Protein AF-A0AA36AJI0-F1 (afdb_monomer_lite)

Radius of gyration: 28.85 Å; chains: 1; bounding box: 90×30×72 Å

Structure (mmCIF, N/CA/C/O backbone):
data_AF-A0AA36AJI0-F1
#
_entry.id   AF-A0AA36AJI0-F1
#
loop_
_atom_site.group_PDB
_atom_site.id
_atom_site.type_symbol
_atom_site.label_atom_id
_atom_site.label_alt_id
_atom_site.label_comp_id
_atom_site.label_asym_id
_atom_site.label_entity_id
_atom_site.label_seq_id
_atom_site.pdbx_PDB_ins_code
_atom_site.Cartn_x
_atom_site.Cartn_y
_atom_site.Cartn_z
_atom_site.occupancy
_atom_site.B_iso_or_equiv
_atom_site.auth_seq_id
_atom_site.auth_comp_id
_atom_site.auth_asym_id
_atom_site.auth_atom_id
_atom_site.pdbx_PDB_model_num
ATOM 1 N N . MET A 1 1 ? -72.762 -8.243 -12.772 1.00 58.78 1 MET A N 1
ATOM 2 C CA . MET A 1 1 ? -71.470 -8.805 -13.221 1.00 58.78 1 MET A CA 1
ATOM 3 C C . MET A 1 1 ? -70.543 -8.702 -12.026 1.00 58.78 1 MET A C 1
ATOM 5 O O . MET A 1 1 ? -69.993 -7.636 -11.805 1.00 58.78 1 MET A O 1
ATOM 9 N N . ASP A 1 2 ? -70.479 -9.750 -11.206 1.00 66.69 2 ASP A N 1
ATOM 10 C CA . ASP A 1 2 ? -69.716 -9.728 -9.953 1.00 66.69 2 ASP A CA 1
ATOM 11 C C . ASP A 1 2 ? -68.252 -10.077 -10.201 1.00 66.69 2 ASP A C 1
ATOM 13 O O . ASP A 1 2 ? -67.936 -11.067 -10.862 1.00 66.69 2 ASP A O 1
ATOM 17 N N . HIS A 1 3 ? -67.354 -9.276 -9.638 1.00 72.62 3 HIS A N 1
ATOM 18 C CA . HIS A 1 3 ? -65.917 -9.522 -9.664 1.00 72.62 3 HIS A CA 1
ATOM 19 C C . HIS A 1 3 ? -65.526 -10.201 -8.352 1.00 72.62 3 HIS A C 1
ATOM 21 O O . HIS A 1 3 ? -65.840 -9.698 -7.274 1.00 72.62 3 HIS A O 1
ATOM 27 N N . ARG A 1 4 ? -64.833 -11.340 -8.422 1.00 67.94 4 ARG A N 1
ATOM 28 C CA . ARG A 1 4 ? -64.275 -12.004 -7.237 1.00 67.94 4 ARG A CA 1
ATOM 29 C C . ARG A 1 4 ? -62.764 -11.844 -7.238 1.00 67.94 4 ARG A C 1
ATOM 31 O O . ARG A 1 4 ? -62.106 -12.201 -8.21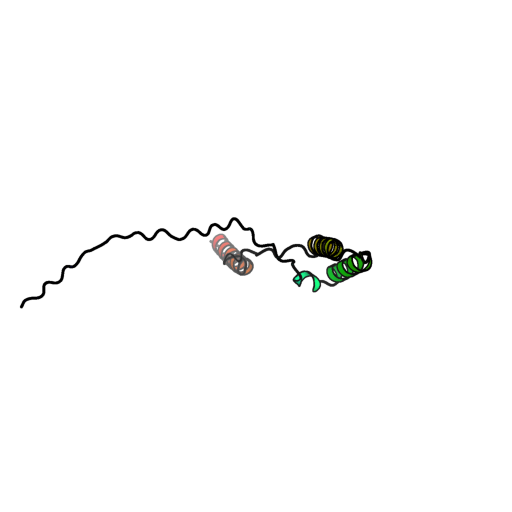0 1.00 67.94 4 ARG A O 1
ATOM 38 N N . LEU A 1 5 ? -62.227 -11.318 -6.142 1.00 70.00 5 LEU A N 1
ATOM 39 C CA . LEU A 1 5 ? -60.789 -11.241 -5.915 1.00 70.00 5 LEU A CA 1
ATOM 40 C C . LEU A 1 5 ? -60.290 -12.567 -5.339 1.00 70.00 5 LEU A C 1
ATOM 42 O O . LEU A 1 5 ? -60.822 -13.067 -4.349 1.00 70.00 5 LEU A O 1
ATOM 46 N N . LEU A 1 6 ? -59.255 -13.120 -5.967 1.00 72.69 6 LEU A N 1
ATOM 47 C CA . LEU A 1 6 ? -58.527 -14.283 -5.476 1.00 72.69 6 LEU A CA 1
ATOM 48 C C . LEU A 1 6 ? -57.242 -13.800 -4.803 1.00 72.69 6 LEU A C 1
ATOM 50 O O . LEU A 1 6 ? -56.328 -13.317 -5.467 1.00 72.69 6 LEU A O 1
ATOM 54 N N . CYS A 1 7 ? -57.175 -13.940 -3.482 1.00 68.94 7 CYS A N 1
ATOM 55 C CA . CYS A 1 7 ? -55.968 -13.662 -2.713 1.00 68.94 7 CYS A CA 1
ATOM 56 C C . CYS A 1 7 ? -55.184 -14.962 -2.513 1.00 68.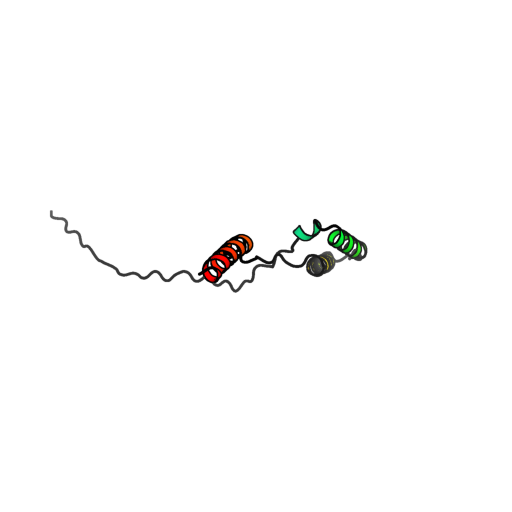94 7 CYS A C 1
ATOM 58 O O . CYS A 1 7 ? -55.668 -15.884 -1.859 1.00 68.94 7 CYS A O 1
ATOM 60 N N . ALA A 1 8 ? -53.963 -15.027 -3.043 1.00 74.81 8 ALA A N 1
ATOM 61 C CA . ALA A 1 8 ? -53.029 -16.117 -2.781 1.00 74.81 8 ALA A CA 1
ATOM 62 C C . ALA A 1 8 ? -51.904 -15.625 -1.864 1.00 74.81 8 ALA A C 1
ATOM 64 O O . ALA A 1 8 ? -51.277 -14.599 -2.130 1.00 74.81 8 ALA A O 1
ATOM 65 N N . LYS A 1 9 ? -51.633 -16.366 -0.785 1.00 78.38 9 LYS A N 1
ATOM 66 C CA . LYS A 1 9 ? -50.479 -16.125 0.084 1.00 78.38 9 LYS A CA 1
ATOM 67 C C . LYS A 1 9 ? -49.336 -17.020 -0.372 1.00 78.38 9 LYS A C 1
ATOM 69 O O . LYS A 1 9 ? -49.433 -18.240 -0.276 1.00 78.38 9 LYS A O 1
ATOM 74 N N . VAL A 1 10 ? -48.260 -16.412 -0.859 1.00 80.00 10 VAL A N 1
ATOM 75 C CA . VAL A 1 10 ? -47.069 -17.136 -1.309 1.00 80.00 10 VAL A CA 1
ATOM 76 C C . VAL A 1 10 ? -45.944 -16.896 -0.310 1.00 80.00 10 VAL A C 1
ATOM 78 O O . VAL A 1 10 ? -45.601 -15.753 -0.021 1.00 80.00 10 VAL A O 1
ATOM 81 N N . ASN A 1 11 ? -45.367 -17.974 0.221 1.00 74.75 11 ASN A N 1
ATOM 82 C CA . ASN A 1 11 ? -44.193 -17.903 1.087 1.00 74.75 11 ASN A CA 1
ATOM 83 C C . ASN A 1 11 ? -42.933 -18.073 0.234 1.00 74.75 11 ASN A C 1
ATOM 85 O O . ASN A 1 11 ? -42.433 -19.182 0.059 1.00 74.75 11 ASN A O 1
ATOM 89 N N . SER A 1 12 ? -42.425 -16.973 -0.320 1.00 74.38 12 SER A N 1
ATOM 90 C CA . SER A 1 12 ? -41.141 -16.967 -1.022 1.00 74.38 12 SER A CA 1
ATOM 91 C C . SER A 1 12 ? -40.018 -16.575 -0.066 1.00 74.38 12 SER A C 1
ATOM 93 O O . SER A 1 12 ? -39.978 -15.445 0.419 1.00 74.38 12 SER A O 1
ATOM 95 N N . VAL A 1 13 ? -39.075 -17.484 0.171 1.00 78.44 13 VAL A N 1
ATOM 96 C CA . VAL A 1 13 ? -37.819 -17.153 0.851 1.00 78.44 13 VAL A CA 1
ATOM 97 C C . VAL A 1 13 ? -36.821 -16.702 -0.210 1.00 78.44 13 VAL A C 1
ATOM 99 O O . VAL A 1 13 ? -36.278 -17.520 -0.955 1.00 78.44 13 VAL A O 1
ATOM 102 N N . ALA A 1 14 ? -36.589 -15.393 -0.301 1.00 73.75 14 ALA A N 1
ATOM 103 C CA . ALA A 1 14 ? -35.523 -14.855 -1.135 1.00 73.75 14 ALA A CA 1
ATOM 104 C C . ALA A 1 14 ? -34.177 -15.261 -0.524 1.00 73.75 14 ALA A C 1
ATOM 106 O O . ALA A 1 14 ? -33.804 -14.792 0.552 1.00 73.75 14 ALA A O 1
ATOM 107 N N . LYS A 1 15 ? -33.447 -16.160 -1.190 1.00 77.94 15 LYS A N 1
ATOM 108 C CA . LYS A 1 15 ? -32.090 -16.503 -0.757 1.00 77.94 15 LYS A CA 1
ATOM 109 C C . LYS A 1 15 ? -31.205 -15.257 -0.902 1.00 77.94 15 LYS A C 1
ATOM 111 O O . LYS A 1 15 ? -31.199 -14.664 -1.984 1.00 77.94 15 LYS A O 1
ATOM 116 N N . PRO A 1 16 ? -30.453 -14.856 0.139 1.00 74.38 16 PRO A N 1
ATOM 117 C CA . PRO A 1 16 ? -29.515 -13.751 0.029 1.00 74.38 16 PRO A CA 1
ATOM 118 C C . PRO A 1 16 ? -28.529 -14.014 -1.107 1.00 74.38 16 PRO A C 1
ATOM 120 O O . PRO A 1 16 ? -27.991 -15.117 -1.232 1.00 74.38 16 PRO A O 1
ATOM 123 N N . LYS A 1 17 ? -28.274 -12.998 -1.935 1.00 71.62 17 LYS A N 1
ATOM 124 C CA . LYS A 1 17 ? -27.235 -13.069 -2.962 1.00 71.62 17 LYS A CA 1
ATOM 125 C C . LYS A 1 17 ? -25.876 -13.141 -2.262 1.00 71.62 17 LYS A C 1
ATOM 127 O O . LYS A 1 17 ? -25.326 -12.116 -1.865 1.00 71.62 17 LYS A O 1
ATOM 132 N N . VAL A 1 18 ? -25.343 -14.350 -2.105 1.00 71.62 18 VAL A N 1
ATOM 133 C CA . VAL A 1 18 ? -23.967 -14.559 -1.647 1.00 71.62 18 VAL A CA 1
ATOM 134 C C . VAL A 1 18 ? -23.055 -13.996 -2.731 1.00 71.62 18 VAL A C 1
ATOM 136 O O . VAL A 1 18 ? -23.027 -14.499 -3.854 1.00 71.62 18 VAL A O 1
ATOM 139 N N . ARG A 1 19 ? -22.351 -12.899 -2.431 1.00 66.12 19 ARG A N 1
ATOM 140 C CA . ARG A 1 19 ? -21.327 -12.387 -3.342 1.00 66.12 19 ARG A CA 1
ATOM 141 C C . ARG A 1 19 ? -20.214 -13.429 -3.394 1.00 66.12 19 ARG A C 1
ATOM 143 O O . ARG A 1 19 ? -19.653 -13.767 -2.354 1.00 66.12 19 ARG A O 1
ATOM 150 N N . ALA A 1 20 ? -19.899 -13.932 -4.585 1.00 63.41 20 ALA A N 1
ATOM 151 C CA . ALA A 1 20 ? -18.715 -14.749 -4.824 1.00 63.41 20 ALA A CA 1
ATOM 152 C C . ALA A 1 20 ? -17.463 -13.861 -4.721 1.00 63.41 20 ALA A C 1
ATOM 154 O O . ALA A 1 20 ? -16.786 -13.594 -5.703 1.00 63.41 20 ALA A O 1
ATOM 155 N N . ASN A 1 21 ? -17.180 -13.334 -3.532 1.00 58.16 21 ASN A N 1
ATOM 156 C CA . ASN A 1 21 ? -15.989 -12.538 -3.274 1.00 58.16 21 ASN A CA 1
ATOM 157 C C . ASN A 1 21 ? -14.808 -13.497 -3.074 1.00 58.16 21 ASN A C 1
ATOM 159 O O . ASN A 1 21 ? -14.361 -13.709 -1.950 1.00 58.16 21 ASN A O 1
ATOM 163 N N . LYS A 1 22 ? -14.348 -14.135 -4.154 1.00 57.28 22 LYS A N 1
ATOM 164 C CA . LYS A 1 22 ? -13.015 -14.759 -4.194 1.00 57.28 22 LYS A CA 1
ATOM 165 C C . LYS A 1 22 ? -12.005 -13.930 -4.979 1.00 57.28 22 LYS A C 1
ATOM 167 O O . LYS A 1 22 ? -10.814 -14.193 -4.869 1.00 57.28 22 LYS A O 1
ATOM 172 N N . ASP A 1 23 ? -12.459 -12.886 -5.666 1.00 53.84 23 ASP A N 1
ATOM 173 C CA . ASP A 1 23 ? -11.570 -11.881 -6.227 1.00 53.84 23 ASP A CA 1
ATOM 174 C C . ASP A 1 23 ? -11.115 -10.985 -5.077 1.00 53.84 23 ASP A C 1
ATOM 176 O O . ASP A 1 23 ? -11.772 -10.010 -4.703 1.00 53.84 23 ASP A O 1
ATOM 180 N N . THR A 1 24 ? -10.013 -11.367 -4.433 1.00 59.44 24 THR A N 1
ATOM 181 C CA . THR A 1 24 ? -9.275 -10.462 -3.558 1.00 59.44 24 THR A CA 1
ATOM 182 C C . THR A 1 24 ? -8.920 -9.237 -4.383 1.00 59.44 24 THR A C 1
ATOM 184 O O . THR A 1 24 ? -8.032 -9.298 -5.232 1.00 59.44 24 THR A O 1
ATOM 187 N N . LEU A 1 25 ? -9.651 -8.139 -4.166 1.00 59.56 25 LEU A N 1
ATOM 188 C CA . LEU A 1 25 ? -9.326 -6.852 -4.767 1.00 59.56 25 LEU A CA 1
ATOM 189 C C . LEU A 1 25 ? -7.835 -6.569 -4.529 1.00 59.56 25 LEU A C 1
ATOM 191 O O . LEU A 1 25 ? -7.361 -6.824 -3.413 1.00 59.56 25 LEU A O 1
ATOM 195 N N . PRO A 1 26 ? -7.104 -6.052 -5.535 1.00 63.28 26 PRO A N 1
ATOM 196 C CA . PRO A 1 26 ? -5.703 -5.701 -5.369 1.00 63.28 26 PRO A CA 1
ATOM 197 C C . PRO A 1 26 ? -5.549 -4.830 -4.125 1.00 63.28 26 PRO A C 1
ATOM 199 O O . PRO A 1 26 ? -6.225 -3.804 -3.982 1.00 63.28 26 PRO A O 1
ATOM 202 N N . LYS A 1 27 ? -4.712 -5.274 -3.185 1.00 77.75 27 LYS A N 1
ATOM 203 C CA . LYS A 1 27 ? -4.453 -4.507 -1.970 1.00 77.75 27 LYS A CA 1
ATOM 204 C C . LYS A 1 27 ? -3.826 -3.179 -2.392 1.00 77.75 27 LYS A C 1
ATOM 206 O O . LYS A 1 27 ? -2.843 -3.152 -3.124 1.00 77.75 27 LYS A O 1
ATOM 211 N N . ARG A 1 28 ? -4.427 -2.067 -1.973 1.00 86.62 28 ARG A N 1
ATOM 212 C CA . ARG A 1 28 ? -3.955 -0.723 -2.325 1.00 86.62 28 ARG A CA 1
ATOM 213 C C . ARG A 1 28 ? -2.667 -0.417 -1.560 1.00 86.62 28 ARG A C 1
ATOM 215 O O . ARG A 1 28 ? -2.612 -0.696 -0.366 1.00 86.62 28 ARG A O 1
ATOM 222 N N . ILE A 1 29 ? -1.674 0.173 -2.222 1.00 91.44 29 ILE A N 1
ATOM 223 C CA . ILE A 1 29 ? -0.424 0.616 -1.583 1.00 91.44 29 ILE A CA 1
ATOM 224 C C . ILE A 1 29 ? -0.708 1.744 -0.584 1.00 91.44 29 ILE A C 1
ATOM 226 O O . ILE A 1 29 ? -1.503 2.649 -0.867 1.00 91.44 29 ILE A O 1
ATOM 230 N N . ASP A 1 30 ? -0.070 1.688 0.584 1.00 90.62 30 ASP A N 1
ATOM 231 C CA . ASP A 1 30 ? -0.255 2.666 1.655 1.00 90.62 30 ASP A CA 1
ATOM 232 C C . ASP A 1 30 ? 0.612 3.919 1.473 1.00 90.62 30 ASP A C 1
ATOM 234 O O . ASP A 1 30 ? 1.622 4.139 2.141 1.00 90.62 30 ASP A O 1
ATOM 238 N N . VAL A 1 31 ? 0.165 4.799 0.579 1.00 91.19 31 VAL A N 1
ATOM 239 C CA . VAL A 1 31 ? 0.816 6.096 0.329 1.00 91.19 31 VAL A CA 1
ATOM 240 C C . VAL A 1 31 ? 0.768 7.046 1.531 1.00 91.19 31 VAL A C 1
ATOM 242 O O . VAL A 1 31 ? 1.442 8.073 1.518 1.00 91.19 31 VAL A O 1
ATOM 245 N N . SER A 1 32 ? -0.001 6.737 2.584 1.00 88.94 32 SER A N 1
ATOM 246 C CA . SER A 1 32 ? -0.050 7.585 3.780 1.00 88.94 32 SER A CA 1
ATOM 247 C C . SER A 1 32 ? 1.274 7.577 4.551 1.00 88.94 32 SER A C 1
ATOM 249 O O . SER A 1 32 ? 1.609 8.580 5.185 1.00 88.94 32 SER A O 1
ATOM 251 N N . LYS A 1 33 ? 2.070 6.505 4.419 1.00 89.44 33 LYS A N 1
ATOM 252 C CA . LYS A 1 33 ? 3.397 6.385 5.038 1.00 89.44 33 LYS A CA 1
ATOM 253 C C . LYS A 1 33 ? 4.426 7.365 4.481 1.00 89.44 33 LYS A C 1
ATOM 255 O O . LYS A 1 33 ? 5.380 7.677 5.180 1.00 89.44 33 LYS A O 1
ATOM 260 N N . LEU A 1 34 ? 4.199 7.929 3.292 1.00 91.44 34 LEU A N 1
ATOM 261 C CA . LEU A 1 3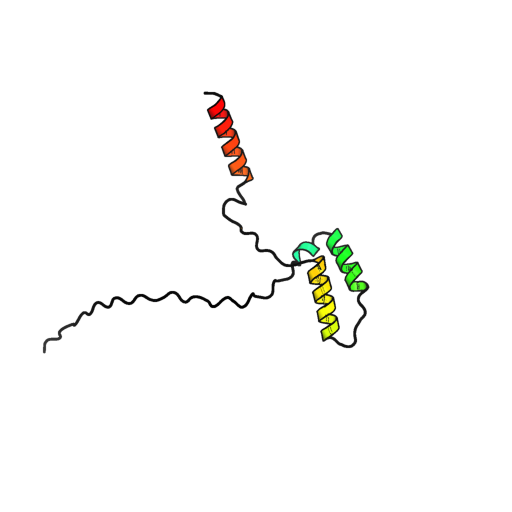4 ? 5.054 8.983 2.728 1.00 91.44 34 LEU A CA 1
ATOM 262 C C . LEU A 1 34 ? 5.023 10.286 3.540 1.00 91.44 34 LEU A C 1
ATOM 264 O O . LEU A 1 34 ? 5.868 11.149 3.340 1.00 91.44 34 LEU A O 1
ATOM 268 N N . LYS A 1 35 ? 4.068 10.439 4.467 1.00 91.62 35 LYS A N 1
ATOM 269 C CA . LYS A 1 35 ? 4.072 11.543 5.438 1.00 91.62 35 LYS A CA 1
ATOM 270 C C . LYS A 1 35 ? 5.192 11.412 6.472 1.00 91.62 35 LYS A C 1
ATOM 272 O O . LYS A 1 35 ? 5.509 12.394 7.134 1.00 91.62 35 LYS A O 1
ATOM 277 N N . ILE A 1 36 ? 5.745 10.212 6.645 1.00 92.50 36 ILE A N 1
ATOM 278 C CA . ILE A 1 36 ? 6.837 9.939 7.574 1.00 92.50 36 ILE A CA 1
ATOM 279 C C . ILE A 1 36 ? 8.153 10.262 6.847 1.00 92.50 36 ILE A C 1
ATOM 281 O O . ILE A 1 36 ? 8.478 9.577 5.875 1.00 92.50 36 ILE A O 1
ATOM 285 N N . PRO A 1 37 ? 8.939 11.257 7.302 1.00 92.44 37 PRO A N 1
ATOM 286 C CA . PRO A 1 37 ? 10.127 11.708 6.573 1.00 92.44 37 PRO A CA 1
ATOM 287 C C . PRO A 1 37 ? 11.189 10.619 6.375 1.00 92.44 37 PRO A C 1
ATOM 289 O O . PRO A 1 37 ? 11.854 10.588 5.346 1.00 92.44 37 PRO A O 1
ATOM 292 N N . SER A 1 38 ? 11.339 9.696 7.332 1.00 92.75 38 SER A N 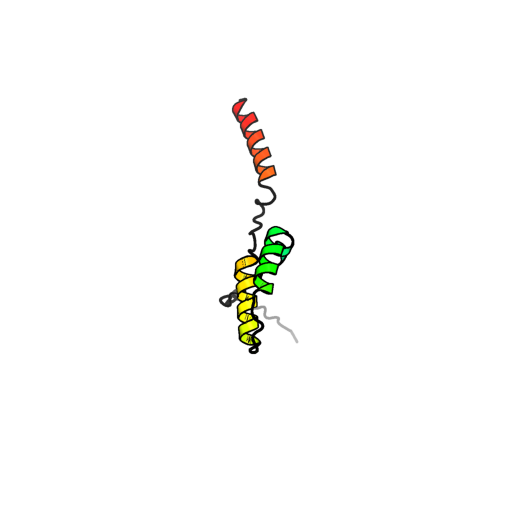1
ATOM 293 C CA . SER A 1 38 ? 12.277 8.573 7.204 1.00 92.75 38 SER A CA 1
ATOM 294 C C . SER A 1 38 ? 11.897 7.637 6.055 1.00 92.75 38 SER A C 1
ATOM 296 O O . SER A 1 38 ? 12.735 7.347 5.208 1.00 92.75 38 SER A O 1
ATOM 298 N N . VAL A 1 39 ? 10.622 7.241 5.986 1.00 91.25 39 VAL A N 1
ATOM 299 C CA . VAL A 1 39 ? 10.076 6.383 4.921 1.00 91.25 39 VAL A CA 1
ATOM 300 C C . VAL A 1 39 ? 10.149 7.085 3.567 1.00 91.25 39 VAL A C 1
ATOM 302 O O . VAL A 1 39 ? 10.456 6.464 2.555 1.00 91.25 39 VAL A O 1
ATOM 305 N N . GLN A 1 40 ? 9.898 8.395 3.537 1.00 94.06 40 GLN A N 1
ATOM 306 C CA . GLN A 1 40 ? 10.031 9.191 2.321 1.00 94.06 40 GLN A CA 1
ATOM 307 C C . GLN A 1 40 ? 11.475 9.196 1.800 1.00 94.06 40 GLN A C 1
ATOM 309 O O . GLN A 1 40 ? 11.687 9.009 0.605 1.00 94.06 40 GLN A O 1
ATOM 314 N N . ASN A 1 41 ? 12.462 9.388 2.677 1.00 93.62 41 ASN A N 1
ATOM 315 C CA . ASN A 1 41 ? 13.872 9.410 2.287 1.00 93.62 41 ASN A CA 1
ATOM 316 C C . ASN A 1 41 ? 14.346 8.044 1.774 1.00 93.62 41 ASN A C 1
ATOM 318 O O . ASN A 1 41 ? 15.037 7.980 0.759 1.00 93.62 41 ASN A O 1
ATOM 322 N N . GLU A 1 42 ? 13.938 6.962 2.438 1.00 93.94 42 GLU A N 1
ATOM 323 C CA . GLU A 1 42 ? 14.205 5.587 2.001 1.00 93.94 42 GLU A CA 1
ATOM 324 C C . GLU A 1 42 ? 13.598 5.318 0.617 1.00 93.94 42 GLU A C 1
ATOM 326 O O . GLU A 1 42 ? 14.289 4.865 -0.295 1.00 93.94 42 GLU A O 1
ATOM 331 N N . PHE A 1 43 ? 12.335 5.705 0.421 1.00 93.62 43 PHE A N 1
ATOM 332 C CA . PHE A 1 43 ? 11.641 5.570 -0.856 1.00 93.62 43 PHE A CA 1
ATOM 333 C C . PHE A 1 43 ? 12.328 6.332 -1.994 1.00 93.62 43 PHE A C 1
ATOM 335 O O . PHE A 1 43 ? 12.516 5.790 -3.081 1.00 93.62 43 PHE A O 1
ATOM 342 N N . VAL A 1 44 ? 12.721 7.585 -1.753 1.00 93.44 44 VAL A N 1
ATOM 343 C CA . VAL A 1 44 ? 13.420 8.409 -2.750 1.00 93.44 44 VAL A CA 1
ATOM 344 C C . VAL A 1 44 ? 14.784 7.813 -3.094 1.00 93.44 44 VAL A C 1
ATOM 346 O O . VAL A 1 44 ? 15.163 7.811 -4.263 1.00 93.44 44 VAL A O 1
ATOM 349 N N . SER A 1 45 ? 15.510 7.284 -2.105 1.00 93.62 45 SER A N 1
ATOM 350 C CA . SER A 1 45 ? 16.793 6.615 -2.331 1.00 93.62 45 SER A CA 1
ATOM 351 C C . SER A 1 45 ? 16.640 5.401 -3.250 1.00 93.62 45 SER A C 1
ATOM 353 O O . SER A 1 45 ? 17.363 5.290 -4.235 1.00 93.62 45 SER A O 1
ATOM 355 N N . GLU A 1 46 ? 15.678 4.520 -2.973 1.00 91.94 46 GLU A N 1
ATOM 356 C CA . GLU A 1 46 ? 15.448 3.308 -3.772 1.00 91.94 46 GLU A CA 1
ATOM 357 C C . GLU A 1 46 ? 14.942 3.615 -5.187 1.00 91.94 46 GLU A C 1
ATOM 359 O O . GLU A 1 46 ? 15.454 3.069 -6.162 1.00 91.94 46 GLU A O 1
ATOM 364 N N . ILE A 1 47 ? 14.003 4.557 -5.341 1.00 90.81 47 ILE A N 1
ATOM 365 C CA . ILE A 1 47 ? 13.505 4.945 -6.671 1.00 90.81 47 ILE A CA 1
ATOM 366 C C . ILE A 1 47 ? 14.596 5.591 -7.528 1.00 90.81 47 ILE A C 1
ATOM 368 O O . ILE A 1 47 ? 14.664 5.318 -8.724 1.00 90.81 47 ILE A O 1
ATOM 372 N N . ASN A 1 48 ? 15.456 6.430 -6.948 1.00 91.25 48 ASN A N 1
ATOM 373 C CA . ASN A 1 48 ? 16.522 7.085 -7.710 1.00 91.25 48 ASN A CA 1
ATOM 374 C C . ASN A 1 48 ? 17.623 6.114 -8.155 1.00 91.25 48 ASN A C 1
ATOM 376 O O . ASN A 1 48 ? 18.325 6.400 -9.124 1.00 91.25 48 ASN A O 1
ATOM 380 N N . ASN A 1 49 ? 17.772 4.980 -7.467 1.00 89.88 49 ASN A N 1
ATOM 381 C CA . ASN A 1 49 ? 18.710 3.925 -7.841 1.00 89.88 49 ASN A CA 1
ATOM 382 C C . ASN A 1 49 ? 18.130 2.953 -8.878 1.00 89.88 49 ASN A C 1
ATOM 384 O O . ASN A 1 49 ? 18.862 2.105 -9.392 1.00 89.88 49 ASN A O 1
ATOM 388 N N . LEU A 1 50 ? 16.836 3.061 -9.197 1.00 87.62 50 LEU A N 1
ATOM 389 C CA . LEU A 1 50 ? 16.189 2.178 -10.153 1.00 87.62 50 LEU A CA 1
ATOM 390 C C . LEU A 1 50 ? 16.654 2.515 -11.585 1.00 87.62 50 LEU A C 1
ATOM 392 O O . LEU A 1 50 ? 16.499 3.657 -12.030 1.00 87.62 50 LEU A O 1
ATOM 396 N N . PRO A 1 51 ? 17.208 1.548 -12.338 1.00 84.81 51 PRO A N 1
ATOM 397 C CA . PRO A 1 51 ? 17.595 1.780 -13.720 1.00 84.81 51 PRO A CA 1
ATOM 398 C C . PRO A 1 51 ? 16.360 2.092 -14.570 1.00 84.81 51 PRO A C 1
ATOM 400 O O . PRO A 1 51 ? 15.305 1.473 -14.437 1.00 84.81 51 PRO A O 1
ATOM 403 N N . CYS A 1 52 ? 16.498 3.061 -15.472 1.00 79.06 52 CYS A N 1
ATOM 404 C CA . CYS A 1 52 ? 15.459 3.352 -16.449 1.00 79.06 52 CYS A CA 1
ATOM 405 C C . CYS A 1 52 ? 15.452 2.231 -17.498 1.00 79.06 52 CYS A C 1
ATOM 407 O O . CYS A 1 52 ? 16.319 2.194 -18.372 1.00 79.06 52 CYS A O 1
ATOM 409 N N . GLU A 1 53 ? 14.519 1.286 -17.380 1.00 80.56 53 GLU A N 1
ATOM 410 C CA . GLU A 1 53 ? 14.375 0.211 -18.360 1.00 80.56 53 GLU A CA 1
ATOM 411 C C . GLU A 1 53 ? 13.626 0.681 -19.614 1.00 80.56 53 GLU A C 1
ATOM 413 O O . GLU A 1 53 ? 12.591 1.343 -19.532 1.00 80.56 53 GLU A O 1
ATOM 418 N N . GLU A 1 54 ? 14.103 0.268 -20.793 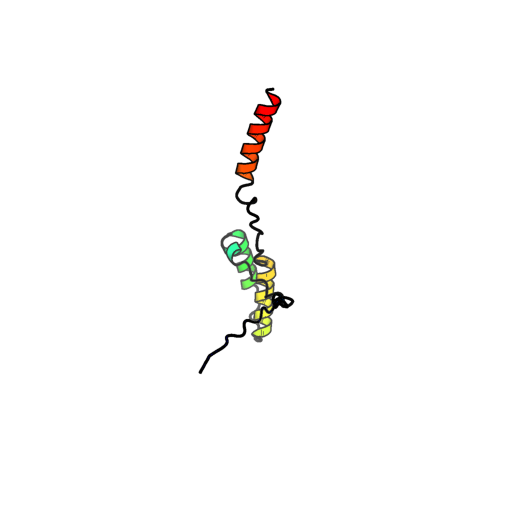1.00 80.62 54 GLU A N 1
ATOM 419 C CA . GLU A 1 54 ? 13.409 0.503 -22.072 1.00 80.62 54 GLU A CA 1
ATOM 420 C C . GLU A 1 54 ? 12.050 -0.216 -22.123 1.00 80.62 54 GLU A C 1
ATOM 422 O O . GLU A 1 54 ? 11.108 0.234 -22.784 1.00 80.62 54 GLU A O 1
ATOM 427 N N . ASN A 1 55 ? 11.922 -1.327 -21.390 1.00 88.25 55 ASN A N 1
ATOM 428 C CA . ASN A 1 55 ? 10.666 -2.039 -21.242 1.00 88.25 55 ASN A CA 1
ATOM 429 C C . ASN A 1 55 ? 9.820 -1.421 -20.121 1.00 88.25 55 ASN A C 1
ATOM 431 O O . ASN A 1 55 ? 9.941 -1.758 -18.944 1.00 88.25 55 ASN A O 1
ATOM 435 N N . CYS A 1 56 ? 8.875 -0.574 -20.522 1.00 87.19 56 CYS A N 1
ATOM 436 C CA . CYS A 1 56 ? 7.911 0.064 -19.626 1.00 87.19 56 CYS A CA 1
ATOM 437 C C . CYS A 1 56 ? 7.158 -0.902 -18.689 1.00 87.19 56 CYS A C 1
ATOM 439 O O . CYS A 1 56 ? 6.704 -0.467 -17.631 1.00 87.19 56 CYS A O 1
ATOM 441 N N . ASN A 1 57 ? 6.954 -2.171 -19.062 1.00 89.50 57 ASN A N 1
ATOM 442 C CA . ASN A 1 57 ? 6.227 -3.114 -18.206 1.00 89.50 57 ASN A CA 1
ATOM 443 C C . ASN A 1 57 ? 7.087 -3.599 -17.041 1.00 89.50 57 ASN A C 1
ATOM 445 O O . ASN A 1 57 ? 6.627 -3.566 -15.904 1.00 89.50 57 ASN A O 1
ATOM 449 N N . LEU A 1 58 ? 8.337 -3.961 -17.316 1.00 88.12 58 LEU A N 1
ATOM 450 C CA . LEU A 1 58 ? 9.292 -4.372 -16.290 1.00 88.12 58 LEU A CA 1
ATOM 451 C C . LEU A 1 58 ? 9.613 -3.205 -15.350 1.00 88.12 58 LEU A C 1
ATOM 453 O O . LEU A 1 58 ? 9.529 -3.361 -14.137 1.00 88.12 58 LEU A O 1
ATOM 457 N N . PHE A 1 59 ? 9.801 -1.996 -15.892 1.00 89.44 59 PHE A N 1
ATOM 458 C CA . PHE A 1 59 ? 9.953 -0.789 -15.074 1.00 89.44 59 PHE A CA 1
ATOM 459 C C . PHE A 1 59 ? 8.779 -0.586 -14.102 1.00 89.44 59 PHE A C 1
ATOM 461 O O . PHE A 1 59 ? 8.975 -0.293 -12.923 1.00 89.44 59 PHE A O 1
ATOM 468 N N . LYS A 1 60 ? 7.536 -0.763 -14.572 1.00 90.38 60 LYS A N 1
ATOM 469 C CA . LYS A 1 60 ? 6.345 -0.666 -13.711 1.00 90.38 60 LYS A CA 1
ATOM 470 C C . LYS A 1 60 ? 6.319 -1.743 -12.632 1.00 90.38 60 LYS A C 1
ATOM 472 O O . LYS A 1 60 ? 5.908 -1.437 -11.516 1.00 90.38 60 LYS A O 1
ATOM 477 N N . GLU A 1 61 ? 6.717 -2.970 -12.956 1.00 91.19 61 GLU A N 1
ATOM 478 C CA . GLU A 1 61 ? 6.806 -4.068 -11.989 1.00 91.19 61 GLU A CA 1
ATOM 479 C C . GLU A 1 61 ? 7.845 -3.760 -10.907 1.00 91.19 61 GLU A C 1
ATOM 481 O O . GLU A 1 61 ? 7.518 -3.848 -9.725 1.00 91.19 61 GLU A O 1
ATOM 486 N N . SER A 1 62 ? 9.030 -3.272 -11.283 1.00 91.19 62 SER A N 1
ATOM 487 C CA . SER A 1 62 ? 10.071 -2.872 -10.329 1.00 91.19 62 SER A CA 1
ATOM 488 C C . SER A 1 62 ? 9.634 -1.706 -9.440 1.00 91.19 62 SER A C 1
ATOM 490 O O . SER A 1 62 ? 9.806 -1.749 -8.223 1.00 91.19 62 SER A O 1
ATOM 492 N N . VAL A 1 63 ? 8.996 -0.675 -10.010 1.00 91.75 63 VAL A N 1
ATOM 493 C CA . VAL A 1 63 ? 8.430 0.432 -9.218 1.00 91.75 63 VAL A CA 1
ATOM 494 C C . VAL A 1 63 ? 7.359 -0.084 -8.255 1.00 91.75 63 VAL A C 1
ATOM 496 O O . VAL A 1 63 ? 7.319 0.327 -7.093 1.00 91.75 63 VAL A O 1
ATOM 499 N N . TYR A 1 64 ? 6.486 -0.982 -8.715 1.00 91.25 64 TYR A N 1
ATOM 500 C CA . TYR A 1 64 ? 5.442 -1.572 -7.883 1.00 91.25 64 TYR A CA 1
ATOM 501 C C . TYR A 1 64 ? 6.020 -2.414 -6.739 1.00 91.25 64 TYR A C 1
ATOM 503 O O . TYR A 1 64 ? 5.505 -2.349 -5.620 1.00 91.25 64 TYR A O 1
ATOM 511 N N . GLU A 1 65 ? 7.091 -3.166 -6.987 1.00 91.31 65 GLU A N 1
ATOM 512 C CA . GLU A 1 65 ? 7.803 -3.952 -5.981 1.00 91.31 65 GLU A CA 1
ATOM 513 C C . GLU A 1 65 ? 8.440 -3.052 -4.916 1.00 91.31 65 GLU A C 1
ATOM 515 O O . GLU A 1 65 ? 8.176 -3.241 -3.728 1.00 91.31 65 GLU A O 1
ATOM 520 N N . ILE A 1 66 ? 9.159 -1.999 -5.321 1.00 92.69 66 ILE A N 1
ATOM 521 C CA . ILE A 1 66 ? 9.727 -1.001 -4.396 1.00 92.69 66 ILE A CA 1
ATOM 522 C C . ILE A 1 66 ? 8.622 -0.369 -3.542 1.00 92.69 66 ILE A C 1
ATOM 524 O O . ILE A 1 66 ? 8.720 -0.313 -2.313 1.00 92.69 66 ILE A O 1
ATOM 528 N N . CYS A 1 67 ? 7.528 0.065 -4.173 1.00 92.56 67 CYS A N 1
ATOM 529 C CA . CYS A 1 67 ? 6.399 0.649 -3.456 1.00 92.56 67 CYS A CA 1
ATOM 530 C C . CYS A 1 67 ? 5.774 -0.355 -2.475 1.00 92.56 67 CYS A C 1
ATOM 532 O O . CYS A 1 67 ? 5.432 0.014 -1.353 1.00 92.56 67 CYS A O 1
ATOM 534 N N . SER A 1 68 ? 5.632 -1.621 -2.870 1.00 91.56 68 SER A N 1
ATOM 535 C CA . SER A 1 68 ? 5.058 -2.669 -2.021 1.00 91.56 68 SER A CA 1
ATOM 536 C C . SER A 1 68 ? 5.967 -3.026 -0.845 1.00 91.56 68 SER A C 1
ATOM 538 O O . SER A 1 68 ? 5.460 -3.280 0.244 1.00 91.56 68 SER A O 1
ATOM 540 N N . ASN A 1 69 ? 7.287 -2.996 -1.026 1.00 92.19 69 ASN A N 1
ATOM 541 C CA . ASN A 1 69 ? 8.252 -3.312 0.025 1.00 92.19 69 ASN A CA 1
ATOM 542 C C . ASN A 1 69 ? 8.363 -2.184 1.059 1.00 92.19 69 ASN A C 1
ATOM 544 O O . ASN A 1 69 ? 8.310 -2.447 2.258 1.00 92.19 69 ASN A O 1
ATOM 548 N N . ILE A 1 70 ? 8.446 -0.929 0.607 1.00 92.69 70 ILE A N 1
ATOM 549 C CA . ILE A 1 70 ? 8.662 0.228 1.492 1.00 92.69 70 ILE A CA 1
ATOM 550 C C . ILE A 1 70 ? 7.343 0.711 2.103 1.00 92.69 70 ILE A C 1
ATOM 552 O O . ILE A 1 70 ? 7.208 0.884 3.317 1.00 92.69 70 ILE A O 1
ATOM 556 N N . LEU A 1 71 ? 6.327 0.932 1.265 1.00 92.25 71 LEU A N 1
ATOM 557 C CA . LEU A 1 71 ? 5.048 1.485 1.713 1.00 92.25 71 LEU A CA 1
ATOM 558 C C . LEU A 1 71 ? 4.112 0.386 2.215 1.00 92.25 71 LEU A C 1
ATOM 560 O O . LEU A 1 71 ? 3.290 0.620 3.103 1.00 92.25 71 LEU A O 1
ATOM 564 N N . GLY A 1 72 ? 4.242 -0.842 1.718 1.00 90.69 72 GLY A N 1
ATOM 565 C CA . GLY A 1 72 ? 3.305 -1.907 2.044 1.00 90.69 72 GLY A CA 1
ATOM 566 C C . GLY A 1 72 ? 1.888 -1.593 1.569 1.00 90.69 72 GLY A C 1
ATOM 567 O O . GLY A 1 72 ? 1.637 -0.705 0.750 1.00 90.69 72 GLY A O 1
ATOM 568 N N . PHE A 1 73 ? 0.930 -2.333 2.112 1.00 89.44 73 PHE A N 1
ATOM 569 C CA . PHE A 1 73 ? -0.471 -2.225 1.731 1.00 89.44 73 PHE A CA 1
ATOM 570 C C . PHE A 1 73 ? -1.314 -1.591 2.828 1.00 89.44 73 PHE A C 1
ATOM 572 O O . PHE A 1 73 ? -1.068 -1.807 4.016 1.00 89.44 73 PHE A O 1
ATOM 579 N N . VAL A 1 74 ? -2.361 -0.874 2.420 1.00 86.25 74 VAL A N 1
ATOM 580 C CA . VAL A 1 74 ? -3.371 -0.336 3.329 1.00 86.25 74 VAL A CA 1
ATOM 581 C C . VAL A 1 74 ? -4.035 -1.508 4.037 1.00 86.25 74 VAL A C 1
ATOM 583 O O . VAL A 1 74 ? -4.819 -2.259 3.449 1.00 86.25 74 VAL A O 1
ATOM 586 N N . MET A 1 75 ? -3.728 -1.663 5.318 1.00 75.94 75 MET A N 1
ATOM 587 C CA . MET A 1 75 ? -4.476 -2.552 6.187 1.00 75.94 75 MET A CA 1
ATOM 588 C C . MET A 1 75 ? -5.721 -1.810 6.653 1.00 75.94 75 MET A C 1
ATOM 590 O O . MET A 1 75 ? -5.634 -0.753 7.276 1.00 75.94 75 MET A O 1
ATOM 594 N N . LYS A 1 76 ? -6.898 -2.370 6.362 1.00 69.62 76 LYS A N 1
ATOM 595 C CA . LYS A 1 76 ? -8.103 -1.971 7.085 1.00 69.62 76 LYS A CA 1
ATOM 596 C C . LYS A 1 76 ? -7.890 -2.367 8.540 1.00 69.62 76 LYS A C 1
ATOM 598 O O . LYS A 1 76 ? -7.950 -3.551 8.860 1.00 69.62 76 LYS A O 1
ATOM 603 N N . LYS A 1 77 ? -7.642 -1.386 9.407 1.00 63.81 77 LYS A N 1
ATOM 604 C CA . LYS A 1 77 ? -7.896 -1.585 10.829 1.00 63.81 77 LYS A CA 1
ATOM 605 C C . LYS A 1 77 ? -9.382 -1.897 10.958 1.00 63.81 77 LYS A C 1
ATOM 607 O O . LYS A 1 77 ? -10.217 -1.151 10.443 1.00 63.81 77 LYS A O 1
ATOM 612 N N . HIS A 1 78 ? -9.697 -3.027 11.578 1.00 62.84 78 HIS A N 1
ATOM 613 C CA . HIS A 1 78 ? -11.023 -3.218 12.134 1.00 62.84 78 HIS A CA 1
ATOM 614 C C . HIS A 1 78 ? -11.176 -2.141 13.206 1.00 62.84 78 HIS A C 1
ATOM 616 O O . HIS A 1 78 ? -10.593 -2.249 14.279 1.00 62.84 78 HIS A O 1
ATOM 622 N N . GLN A 1 79 ? -11.886 -1.061 12.882 1.00 57.28 79 GLN A N 1
ATOM 623 C CA . GLN A 1 79 ? -12.530 -0.268 13.916 1.00 57.28 79 GLN A CA 1
ATOM 624 C C . GLN A 1 79 ? -13.699 -1.111 14.412 1.00 57.28 79 GLN A C 1
ATOM 626 O O . GLN A 1 79 ? -14.841 -0.932 13.996 1.00 57.28 79 GLN A O 1
ATOM 631 N N . ASP A 1 80 ? -13.389 -2.101 15.241 1.00 58.94 80 ASP A N 1
ATOM 632 C CA . ASP A 1 80 ? -14.401 -2.593 16.152 1.00 58.94 80 ASP A CA 1
ATOM 633 C C . ASP A 1 80 ? -14.633 -1.448 17.137 1.00 58.94 80 ASP A C 1
ATOM 635 O O . ASP A 1 80 ? -13.676 -0.798 17.558 1.00 58.94 80 ASP A O 1
ATOM 639 N N . TRP A 1 81 ? -15.898 -1.157 17.443 1.00 61.41 81 TRP A N 1
ATOM 640 C CA . TRP A 1 81 ? -16.356 0.004 18.226 1.00 61.41 81 TRP A CA 1
ATOM 641 C C . TRP A 1 81 ? -15.581 0.280 19.527 1.00 61.41 81 TRP A C 1
ATOM 643 O O . TRP A 1 81 ? -15.706 1.355 20.100 1.00 61.41 81 TRP A O 1
ATOM 653 N N . PHE A 1 82 ? -14.809 -0.696 19.996 1.00 59.62 82 PHE A N 1
ATOM 654 C CA . PHE A 1 82 ? -13.991 -0.645 21.193 1.00 59.62 82 PHE A CA 1
ATOM 655 C C . PHE A 1 82 ? -12.615 -0.002 20.990 1.00 59.62 82 PHE A C 1
ATOM 657 O O . PHE A 1 82 ? -12.104 0.559 21.946 1.00 59.62 82 PHE A O 1
ATOM 664 N N . GLY A 1 83 ? -12.031 -0.023 19.786 1.00 64.00 83 GLY A N 1
ATOM 665 C CA . GLY A 1 83 ? -10.650 0.432 19.567 1.00 64.00 83 GLY A CA 1
ATOM 666 C C . GLY A 1 83 ? -10.435 1.935 19.780 1.00 64.00 83 GLY A C 1
ATOM 667 O O . GLY A 1 83 ? -9.368 2.342 20.224 1.00 64.00 83 GLY A O 1
ATOM 668 N N . ASP A 1 84 ? -11.454 2.756 19.515 1.00 62.50 84 ASP A N 1
ATOM 669 C CA . ASP A 1 84 ? -11.397 4.205 19.768 1.00 62.50 84 ASP A CA 1
ATOM 670 C C . ASP A 1 84 ? -11.669 4.544 21.250 1.00 62.50 84 ASP A C 1
ATOM 672 O O . ASP A 1 84 ? -11.300 5.620 21.712 1.00 62.50 84 ASP A O 1
ATOM 676 N N . ASN A 1 85 ? -12.265 3.612 22.004 1.00 63.75 85 ASN A N 1
ATOM 677 C CA . ASN A 1 85 ? -12.672 3.804 23.397 1.00 63.75 85 ASN A CA 1
ATOM 678 C C . ASN A 1 85 ? -11.826 2.982 24.380 1.00 63.75 85 ASN A C 1
ATOM 680 O O . ASN A 1 85 ? -12.162 2.937 25.557 1.00 63.75 85 ASN A O 1
ATOM 684 N N . GLU A 1 86 ? -10.755 2.311 23.947 1.00 70.75 86 GLU A N 1
ATOM 685 C CA . GLU A 1 86 ? -9.923 1.474 24.828 1.00 70.75 86 GLU A CA 1
ATOM 686 C C . GLU A 1 86 ? -9.368 2.270 26.018 1.00 70.75 86 GLU A C 1
ATOM 688 O O . GLU A 1 86 ? -9.394 1.783 27.149 1.00 70.75 86 GLU A O 1
ATOM 693 N N . GLU A 1 87 ? -8.946 3.516 25.786 1.00 73.19 87 GLU A N 1
ATOM 694 C CA . GLU A 1 87 ? -8.475 4.415 26.845 1.00 73.19 87 GLU A CA 1
ATOM 695 C C . GLU A 1 87 ? -9.607 4.812 27.809 1.00 73.19 87 GLU A C 1
ATOM 697 O O . GLU A 1 87 ? -9.429 4.770 29.025 1.00 73.19 87 GLU A O 1
ATOM 702 N N . GLU A 1 88 ? -10.797 5.130 27.291 1.00 77.12 88 GLU A N 1
ATOM 703 C CA . GLU A 1 88 ? -11.964 5.508 28.103 1.00 77.12 88 GLU A CA 1
ATOM 704 C C . GLU A 1 88 ? -12.506 4.318 28.915 1.00 77.12 88 GLU A C 1
ATOM 706 O O . GLU A 1 88 ? -12.819 4.443 30.099 1.00 77.12 88 GLU A O 1
ATOM 711 N N . ILE A 1 89 ? -12.542 3.129 28.309 1.00 79.06 89 ILE A N 1
ATOM 712 C CA . ILE A 1 89 ? -12.911 1.871 28.966 1.00 79.06 89 ILE A CA 1
ATOM 713 C C . ILE A 1 89 ? -11.895 1.530 30.062 1.00 79.06 89 ILE A C 1
ATOM 715 O O . ILE A 1 89 ? -12.297 1.106 31.147 1.00 79.06 89 ILE A O 1
ATOM 719 N N . GLY A 1 90 ? -10.599 1.745 29.812 1.00 82.81 90 GLY A N 1
ATOM 720 C CA . GLY A 1 90 ? -9.542 1.563 30.807 1.00 82.81 90 GLY A CA 1
ATOM 721 C C . GLY A 1 90 ? -9.745 2.439 32.044 1.00 82.81 90 GLY A C 1
ATOM 722 O O . GLY A 1 90 ? -9.700 1.935 33.166 1.00 82.81 90 GLY A O 1
ATOM 723 N N . LEU A 1 91 ? -10.064 3.722 31.845 1.00 84.25 91 LEU A N 1
ATOM 724 C CA . LEU A 1 91 ? -10.344 4.662 32.936 1.00 84.25 91 LEU A CA 1
ATOM 725 C C . LEU A 1 91 ? -11.560 4.237 33.775 1.00 84.25 91 LEU A C 1
ATOM 727 O O . LEU A 1 91 ? -11.480 4.204 35.003 1.00 84.25 91 LEU A O 1
ATOM 731 N N . ILE A 1 92 ? -12.662 3.850 33.124 1.00 84.62 92 ILE A N 1
ATOM 732 C CA . ILE A 1 92 ? -13.888 3.403 33.807 1.00 84.62 92 ILE A CA 1
ATOM 733 C C . ILE A 1 92 ? -13.634 2.124 34.622 1.00 84.62 92 ILE A C 1
ATOM 735 O O . ILE A 1 92 ? -14.154 1.969 35.730 1.00 84.62 92 ILE A O 1
ATOM 739 N N . LEU A 1 93 ? -12.841 1.190 34.089 1.00 85.94 93 LEU A N 1
ATOM 740 C CA . LEU A 1 93 ? -12.503 -0.056 34.780 1.00 85.94 93 LEU A CA 1
ATOM 741 C C . LEU A 1 93 ? -11.617 0.186 36.007 1.00 85.94 93 LEU A C 1
ATOM 743 O O . LEU A 1 93 ? -11.869 -0.408 37.058 1.00 85.94 93 LEU A O 1
ATOM 747 N N . GLU A 1 94 ? -10.623 1.072 35.909 1.00 87.31 94 GLU A N 1
ATOM 748 C CA . GLU A 1 94 ? -9.792 1.446 37.057 1.00 87.31 94 GLU A CA 1
ATOM 749 C C . GLU A 1 94 ? -10.606 2.099 38.176 1.00 87.31 94 GLU A C 1
ATOM 751 O O . GLU A 1 94 ? -10.383 1.812 39.355 1.00 87.31 94 GLU A O 1
ATOM 756 N N . GLU A 1 95 ? -11.553 2.968 37.824 1.00 85.94 95 GLU A N 1
ATOM 757 C CA . GLU A 1 95 ? -12.415 3.647 38.789 1.00 85.94 95 GLU A CA 1
ATOM 758 C C . GLU A 1 95 ? -13.314 2.647 39.529 1.00 85.94 95 GLU A C 1
ATOM 760 O O . GLU A 1 95 ? -13.317 2.606 40.762 1.00 85.94 95 GLU A O 1
ATOM 765 N N . LYS A 1 96 ? -13.957 1.729 38.796 1.00 86.31 96 LYS A N 1
ATOM 766 C CA . LYS A 1 96 ? -14.744 0.638 39.392 1.00 86.31 96 LYS A CA 1
ATOM 767 C C . LYS A 1 96 ? -13.924 -0.267 40.303 1.00 86.31 96 LYS A C 1
ATOM 769 O O . LYS A 1 96 ? -14.418 -0.713 41.338 1.00 86.31 96 LYS A O 1
ATOM 774 N N . GLN A 1 97 ? -12.682 -0.563 39.929 1.00 85.25 97 GLN A N 1
ATOM 775 C CA . GLN A 1 97 ? -11.820 -1.421 40.734 1.00 85.25 97 GLN A CA 1
ATOM 776 C C . GLN A 1 97 ? -11.371 -0.733 42.030 1.00 85.25 97 GLN A C 1
ATOM 778 O O . GLN A 1 97 ? -11.275 -1.389 43.068 1.00 85.25 97 GLN A O 1
ATOM 783 N N . LYS A 1 98 ? -11.152 0.587 42.004 1.00 85.31 98 LYS A N 1
ATOM 784 C CA . LYS A 1 98 ? -10.886 1.379 43.214 1.00 85.31 98 LYS A CA 1
ATOM 785 C C . LYS A 1 98 ? -12.091 1.400 44.152 1.00 85.31 98 LYS A C 1
ATOM 787 O O . LYS A 1 98 ? -11.907 1.197 45.346 1.00 85.31 98 LYS A O 1
ATOM 792 N N . GLU A 1 99 ? -13.300 1.595 43.629 1.00 80.81 99 GLU A N 1
ATOM 793 C CA . GLU A 1 99 ? -14.529 1.562 44.435 1.00 80.81 99 GLU A CA 1
ATOM 794 C C . GLU A 1 99 ? -14.778 0.183 45.059 1.00 80.81 99 GLU A C 1
ATOM 796 O O . GLU A 1 99 ? -15.094 0.091 46.242 1.00 80.81 99 GLU A O 1
ATOM 801 N N . PHE A 1 100 ? -14.586 -0.894 44.291 1.00 78.81 100 PHE A N 1
ATOM 802 C CA . PHE A 1 100 ? -14.766 -2.262 44.780 1.00 78.81 100 PHE A CA 1
ATOM 803 C C . PHE A 1 100 ? -13.760 -2.642 45.874 1.00 78.81 100 PHE A C 1
ATOM 805 O O . PHE A 1 100 ? -14.123 -3.330 46.818 1.00 78.81 100 PHE A O 1
ATOM 812 N N . ASN A 1 101 ? -12.511 -2.180 45.772 1.00 75.94 101 ASN A N 1
ATOM 813 C CA . ASN A 1 101 ? -11.468 -2.455 46.766 1.00 75.94 101 ASN A CA 1
ATOM 814 C C . ASN A 1 101 ? -11.552 -1.563 48.022 1.00 75.94 101 ASN A C 1
ATOM 816 O O . ASN A 1 101 ? -10.786 -1.773 48.961 1.00 75.94 101 ASN A O 1
ATOM 820 N N . MET A 1 102 ? -12.418 -0.541 48.027 1.00 65.88 102 MET A N 1
ATOM 821 C CA . MET A 1 102 ? -12.692 0.313 49.192 1.00 65.88 102 MET A CA 1
ATOM 822 C C . MET A 1 102 ? -13.917 -0.147 50.009 1.00 65.88 102 MET A C 1
ATOM 824 O O . MET A 1 102 ? -14.240 0.488 51.016 1.00 65.88 102 MET A O 1
ATOM 828 N N . LEU A 1 103 ? -14.571 -1.239 49.594 1.00 51.97 103 LEU A N 1
ATOM 829 C CA . LEU A 1 103 ? -15.628 -1.969 50.307 1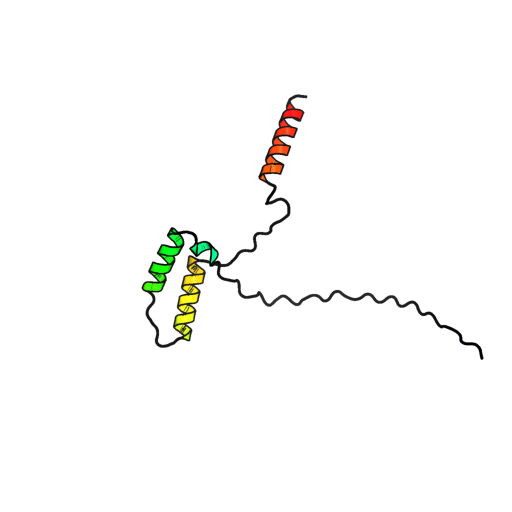.00 51.97 103 LEU A CA 1
ATOM 830 C C . LEU A 1 103 ? -15.058 -3.212 51.002 1.00 51.97 103 LEU A C 1
ATOM 832 O O . LEU A 1 103 ? -15.571 -3.537 52.097 1.00 51.97 103 LEU A O 1
#

Secondary structure (DSSP, 8-state):
--------------------TTS-PPPPB-GGGGGSHHHHHHHHHHHHTS---S-HHHHHHHHHHHHHHHT-B-------TTTTSHHHHHHHHHHHHHHHHT-

pLDDT: mean 79.87, std 11.96, range [51.97, 94.06]

Organism: Octopus vulgaris (NCBI:txid6645)

Sequence (103 aa):
MDHRLLCAKVNSVAKPKVRANKDTLPKRIDVSKLKIPSVQNEFVSEINNLPCEENCNLFKESVYEICSNILGFVMKKHQDWFGDNEEEIGLILEEKQKEFNML

Foldseek 3Di:
DDDDDDDDDDDDDDDPPDPPPPPPDPFAFQPVCCVPVVLVVVLVVLLVPDDDDPPPVVSVVSNVVSSCVSRNGDDPDPPPVCPVCVVVVVVVVVVVVVVVVVD